Protein AF-A0A2P9EWY0-F1 (afdb_monomer)

Radius of gyration: 13.04 Å; Cα contacts (8 Å, |Δi|>4): 51; chains: 1; bounding box: 34×21×35 Å

pLDDT: mean 92.05, std 8.5, range [50.53, 97.62]

Secondary structure (DSSP, 8-state):
--SSSS--TT---HHHHHHHHHHHHHSTT----------GGG-TT-HHHHHHHHHHHHHHHT----

Nearest PDB structures (foldseek):
  9fek-assembly1_D  TM=8.411E-01  e=1.491E-01  Candidatus Nitrospira inopinata
  2eiv-assembly6_M  TM=8.476E-01  e=1.819E-01  Thermus thermophilus HB8
  8ryi-assembly1_D  TM=8.243E-01  e=7.816E-01  Aminobacter niigataensis

Structure (mmCIF, N/CA/C/O backbone):
data_AF-A0A2P9EWY0-F1
#
_entry.id   AF-A0A2P9EWY0-F1
#
loop_
_atom_site.group_PDB
_atom_site.id
_atom_site.type_symbol
_atom_site.label_atom_id
_atom_site.label_alt_id
_atom_site.label_comp_id
_atom_site.label_asym_id
_atom_site.label_entity_id
_atom_site.label_seq_id
_atom_site.pdbx_PDB_ins_code
_atom_site.Cartn_x
_atom_site.Cartn_y
_atom_site.Cartn_z
_atom_site.occupancy
_atom_site.B_iso_or_equiv
_atom_site.auth_seq_id
_atom_site.auth_comp_id
_atom_site.auth_asym_id
_atom_site.auth_atom_id
_atom_site.pdbx_PDB_model_num
ATOM 1 N N . MET A 1 1 ? 7.782 -7.868 -4.979 1.00 83.88 1 MET A N 1
ATOM 2 C CA . MET A 1 1 ? 7.520 -6.499 -5.483 1.00 83.88 1 MET A CA 1
ATOM 3 C C . MET A 1 1 ? 8.677 -6.101 -6.395 1.00 83.88 1 MET A C 1
ATOM 5 O O . MET A 1 1 ? 9.799 -6.208 -5.917 1.00 83.88 1 MET A O 1
ATOM 9 N N . PRO A 1 2 ? 8.452 -5.730 -7.672 1.00 85.44 2 PRO A N 1
ATOM 10 C CA . PRO A 1 2 ? 9.546 -5.505 -8.627 1.00 85.44 2 PRO A CA 1
ATOM 11 C C . PRO A 1 2 ? 10.090 -4.063 -8.672 1.00 85.44 2 PRO A C 1
ATOM 13 O O . PRO A 1 2 ? 11.261 -3.887 -8.978 1.00 85.44 2 PRO A O 1
ATOM 16 N N . ALA A 1 3 ? 9.279 -3.050 -8.351 1.00 93.69 3 ALA A N 1
ATOM 17 C CA . ALA A 1 3 ? 9.650 -1.633 -8.467 1.00 93.69 3 ALA A CA 1
ATOM 18 C C . ALA A 1 3 ? 10.288 -1.070 -7.182 1.00 93.69 3 ALA A C 1
ATOM 20 O O . ALA A 1 3 ? 9.713 -0.204 -6.517 1.00 93.69 3 ALA A O 1
ATOM 21 N N . VAL A 1 4 ? 11.428 -1.649 -6.793 1.00 92.12 4 VAL A N 1
ATOM 22 C CA . VAL A 1 4 ? 12.243 -1.272 -5.625 1.00 92.12 4 VAL A CA 1
ATOM 23 C C . VAL A 1 4 ? 13.732 -1.465 -5.944 1.00 92.12 4 VAL A C 1
ATOM 25 O O . VAL A 1 4 ? 14.078 -2.3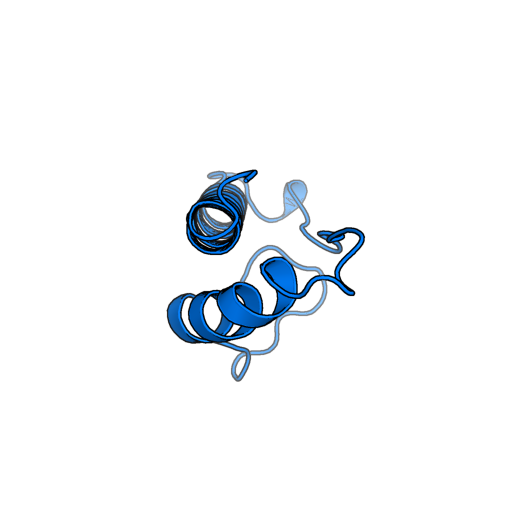35 -6.743 1.00 92.12 4 VAL A O 1
ATOM 28 N N . ASP A 1 5 ? 14.620 -0.742 -5.257 1.00 90.00 5 ASP A N 1
ATOM 29 C CA . ASP A 1 5 ? 16.078 -0.797 -5.490 1.00 90.00 5 ASP A CA 1
ATOM 30 C C . ASP A 1 5 ? 16.726 -2.166 -5.209 1.00 90.00 5 ASP A C 1
ATOM 32 O O . ASP A 1 5 ? 17.803 -2.485 -5.713 1.00 90.00 5 ASP A O 1
ATOM 36 N N . SER A 1 6 ? 16.130 -2.974 -4.330 1.00 89.88 6 SER A N 1
ATOM 37 C CA . SER A 1 6 ? 16.682 -4.262 -3.884 1.00 89.88 6 SER A CA 1
ATOM 38 C C . SER A 1 6 ? 15.561 -5.289 -3.700 1.00 89.88 6 SER A C 1
ATOM 40 O O . SER A 1 6 ? 15.083 -5.481 -2.579 1.00 89.88 6 SER A O 1
ATOM 42 N N . PRO A 1 7 ? 15.085 -5.918 -4.791 1.00 88.94 7 PRO A N 1
ATOM 43 C CA . PRO A 1 7 ? 13.993 -6.880 -4.725 1.00 88.94 7 PRO A CA 1
ATOM 44 C C . PRO A 1 7 ? 14.436 -8.189 -4.057 1.00 88.94 7 PRO A C 1
ATOM 46 O O . PRO A 1 7 ? 15.503 -8.722 -4.356 1.00 88.94 7 PRO A O 1
ATOM 49 N N . ASP A 1 8 ? 13.572 -8.731 -3.199 1.00 90.56 8 ASP A N 1
ATOM 50 C CA . ASP A 1 8 ? 13.729 -10.051 -2.581 1.00 90.56 8 ASP A CA 1
ATOM 51 C C . ASP A 1 8 ? 12.711 -11.035 -3.198 1.00 90.56 8 ASP A C 1
ATOM 53 O O . ASP A 1 8 ? 11.505 -10.738 -3.183 1.00 90.56 8 ASP A O 1
ATOM 57 N N . PRO A 1 9 ? 13.154 -12.172 -3.778 1.00 88.69 9 PRO A N 1
ATOM 58 C CA . PRO A 1 9 ? 12.257 -13.153 -4.389 1.00 88.69 9 PRO A CA 1
ATOM 59 C C . PRO A 1 9 ? 11.329 -13.857 -3.385 1.00 88.69 9 PRO A C 1
ATOM 61 O O . PRO A 1 9 ? 10.254 -14.293 -3.795 1.00 88.69 9 PRO A O 1
ATOM 64 N N . ASP A 1 10 ? 11.690 -13.916 -2.100 1.00 92.62 10 ASP A N 1
ATOM 65 C CA . ASP A 1 10 ? 10.937 -14.615 -1.048 1.00 92.62 10 ASP A CA 1
ATOM 66 C C . ASP A 1 10 ? 10.146 -13.643 -0.144 1.00 92.62 10 ASP A C 1
ATOM 68 O O . ASP A 1 10 ? 9.839 -13.928 1.017 1.00 92.62 10 ASP A O 1
ATOM 72 N N . GLY A 1 11 ? 9.800 -12.465 -0.676 1.00 92.06 11 GLY A N 1
ATOM 73 C CA . GLY A 1 11 ? 8.999 -11.457 0.018 1.00 92.06 11 GLY A CA 1
ATOM 74 C C . GLY A 1 11 ? 7.519 -11.828 0.201 1.00 92.06 11 GLY A C 1
ATOM 75 O O . GLY A 1 11 ? 7.009 -12.812 -0.334 1.00 92.06 11 GLY A O 1
ATOM 76 N N . LEU A 1 12 ? 6.790 -10.983 0.940 1.00 94.94 12 LEU A N 1
ATOM 77 C CA . LEU A 1 12 ? 5.348 -11.155 1.143 1.00 94.94 12 LEU A CA 1
ATOM 78 C C . LEU A 1 12 ? 4.572 -11.078 -0.176 1.00 94.94 12 LEU A C 1
ATOM 80 O O . LEU A 1 12 ? 4.762 -10.166 -0.987 1.00 94.94 12 LEU A O 1
ATOM 84 N N . LEU A 1 13 ? 3.621 -11.996 -0.329 1.00 94.50 13 LEU A N 1
ATOM 85 C CA . LEU A 1 13 ? 2.624 -11.940 -1.389 1.00 94.50 13 LEU A CA 1
ATOM 86 C C . LEU A 1 13 ? 1.597 -10.824 -1.102 1.00 94.50 13 LEU A C 1
ATOM 88 O O . LEU A 1 13 ? 1.334 -10.524 0.067 1.00 94.50 13 LEU A O 1
ATOM 92 N N . PRO A 1 14 ? 0.955 -10.245 -2.134 1.00 94.38 14 PRO A N 1
ATOM 93 C CA . PRO A 1 14 ? -0.038 -9.176 -1.966 1.00 94.38 14 PRO A CA 1
ATOM 94 C C . PRO A 1 14 ? -1.148 -9.483 -0.950 1.00 94.38 14 PRO A C 1
ATOM 96 O O . PRO A 1 14 ? -1.446 -8.662 -0.079 1.00 94.38 14 PRO A O 1
ATOM 99 N N . ASP A 1 15 ? -1.710 -10.691 -1.000 1.00 95.12 15 ASP A N 1
ATOM 100 C CA . ASP A 1 15 ? -2.783 -11.107 -0.090 1.00 95.12 15 ASP A CA 1
ATOM 101 C C . ASP A 1 15 ? -2.284 -11.270 1.350 1.00 95.12 15 ASP A C 1
ATOM 103 O O . ASP A 1 15 ? -2.987 -10.932 2.302 1.00 95.12 15 ASP A O 1
ATOM 107 N N . GLN A 1 16 ? -1.043 -11.739 1.523 1.00 96.56 16 GLN A N 1
ATOM 108 C CA . GLN A 1 16 ? -0.416 -11.861 2.841 1.00 96.56 16 GLN A CA 1
ATOM 109 C C . GLN A 1 16 ? -0.170 -10.483 3.454 1.00 96.56 16 GLN A C 1
ATOM 111 O O . GLN A 1 16 ? -0.445 -10.278 4.636 1.00 96.56 16 GLN A O 1
ATOM 116 N N . LEU A 1 17 ? 0.307 -9.529 2.649 1.00 96.00 17 LEU A N 1
ATOM 117 C CA . LEU A 1 17 ? 0.507 -8.155 3.092 1.00 96.00 17 LEU A CA 1
ATOM 118 C C . LEU A 1 17 ? -0.827 -7.496 3.464 1.00 96.00 17 LEU A C 1
ATOM 120 O O . LEU A 1 17 ? -0.932 -6.889 4.526 1.00 96.00 17 LEU A O 1
ATOM 124 N N . THR A 1 18 ? -1.865 -7.671 2.646 1.00 95.31 18 THR A N 1
ATOM 125 C CA . THR A 1 18 ? -3.209 -7.141 2.931 1.00 95.31 18 THR A CA 1
ATOM 126 C C . THR A 1 18 ? -3.780 -7.722 4.228 1.00 95.31 18 THR A C 1
ATOM 128 O O . THR A 1 18 ? -4.256 -6.976 5.087 1.00 95.31 18 THR A O 1
ATOM 131 N N . ALA A 1 19 ? -3.682 -9.044 4.412 1.00 95.50 19 ALA A N 1
ATOM 132 C CA . ALA A 1 19 ? -4.145 -9.729 5.617 1.00 95.50 19 ALA A CA 1
ATOM 133 C C . ALA A 1 19 ? -3.387 -9.290 6.881 1.00 95.50 19 ALA A C 1
ATOM 135 O O . ALA A 1 19 ? -3.979 -9.218 7.958 1.00 95.50 19 ALA A O 1
ATOM 136 N N . LEU A 1 20 ? -2.095 -8.971 6.754 1.00 96.38 20 LEU A N 1
ATOM 137 C CA . LEU A 1 20 ? -1.283 -8.423 7.838 1.00 96.38 20 LEU A CA 1
ATOM 138 C C . LEU A 1 20 ? -1.659 -6.969 8.160 1.00 96.38 20 LEU A C 1
ATOM 140 O O . LEU A 1 20 ? -1.793 -6.614 9.330 1.00 96.38 20 LEU 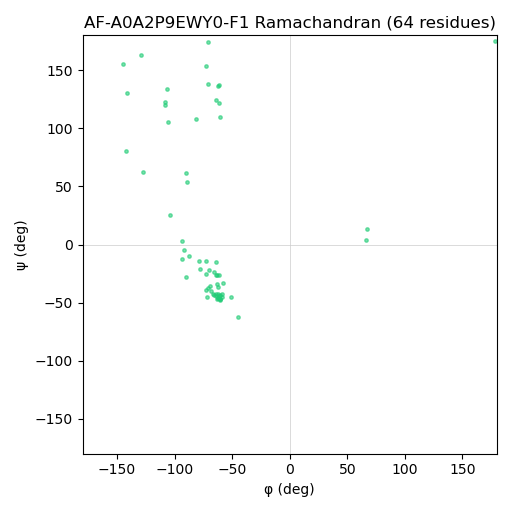A O 1
ATOM 144 N N . LEU A 1 21 ? -1.827 -6.124 7.139 1.00 95.94 21 LEU A N 1
ATOM 145 C CA . LEU A 1 21 ? -2.092 -4.694 7.312 1.00 95.94 21 LEU A CA 1
ATOM 146 C C . LEU A 1 21 ? -3.473 -4.418 7.908 1.00 95.94 21 LEU A C 1
ATOM 148 O O . LEU A 1 21 ? -3.575 -3.551 8.772 1.00 95.94 21 LEU A O 1
ATOM 152 N N . GLY A 1 22 ? -4.509 -5.157 7.501 1.00 94.75 22 GLY A N 1
ATOM 153 C CA . GLY A 1 22 ? -5.889 -4.980 7.976 1.00 94.75 22 GLY A CA 1
ATOM 154 C C . GLY A 1 22 ? -6.024 -4.800 9.500 1.00 94.75 22 GLY A C 1
ATOM 155 O O . GLY A 1 22 ? -6.441 -3.728 9.946 1.00 94.75 22 GLY A O 1
ATOM 156 N N . PRO A 1 23 ? -5.634 -5.783 10.336 1.00 95.19 23 PRO A N 1
ATOM 157 C CA . PRO A 1 23 ? -5.728 -5.651 11.790 1.00 95.19 23 PRO A CA 1
ATOM 158 C C . PRO A 1 23 ? -4.858 -4.511 12.338 1.00 95.19 23 PRO A C 1
ATOM 160 O O . PRO A 1 23 ? -5.283 -3.805 13.257 1.00 95.19 23 PRO A O 1
ATOM 163 N N . LEU A 1 24 ? -3.674 -4.280 11.757 1.00 95.75 24 LEU A N 1
ATOM 164 C CA . LEU A 1 24 ? -2.768 -3.215 12.190 1.00 95.75 24 LEU A CA 1
ATOM 165 C C . LEU A 1 24 ? -3.395 -1.834 11.990 1.00 95.75 24 LEU A C 1
ATOM 167 O O . LEU A 1 24 ? -3.395 -1.036 12.923 1.00 95.75 24 LEU A O 1
ATOM 171 N N . VAL A 1 25 ? -3.982 -1.558 10.822 1.00 95.50 25 VAL A N 1
ATOM 172 C CA . VAL A 1 25 ? -4.589 -0.248 10.536 1.00 95.50 25 VAL A CA 1
ATOM 173 C C . VAL A 1 25 ? -5.901 -0.017 11.290 1.00 95.50 25 VAL A C 1
ATOM 175 O O . VAL A 1 25 ? -6.244 1.130 11.578 1.00 95.50 25 VAL A O 1
ATOM 178 N N . THR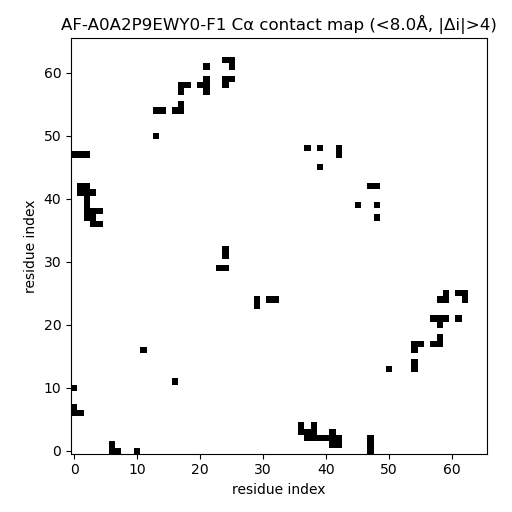 A 1 26 ? -6.617 -1.081 11.669 1.00 93.44 26 THR A N 1
ATOM 179 C CA . THR A 1 26 ? -7.826 -0.978 12.510 1.00 93.44 26 THR A CA 1
ATOM 180 C C . THR A 1 26 ? -7.537 -0.795 14.000 1.00 93.44 26 THR A C 1
ATOM 182 O O . THR A 1 26 ? -8.438 -0.434 14.755 1.00 93.44 26 THR A O 1
ATOM 185 N N . SER A 1 27 ? -6.299 -1.024 14.442 1.00 94.12 27 SER A N 1
ATOM 186 C CA . SER A 1 27 ? -5.928 -0.862 15.846 1.00 94.12 27 SER A CA 1
ATOM 187 C C . SER A 1 27 ? -6.137 0.587 16.309 1.00 94.12 27 SER A C 1
ATOM 189 O O . SER A 1 27 ? -5.701 1.512 15.616 1.00 94.12 27 SER A O 1
ATOM 191 N N . PRO A 1 28 ? -6.701 0.826 17.511 1.00 92.94 28 PRO A N 1
ATOM 192 C CA . PRO A 1 28 ? -6.804 2.174 18.076 1.00 92.94 28 PRO A CA 1
ATOM 193 C C . PRO A 1 28 ? -5.430 2.806 18.357 1.00 92.94 28 PRO A C 1
ATOM 195 O O . PRO A 1 28 ? -5.335 4.014 18.551 1.00 92.94 28 PRO A O 1
ATOM 198 N N . HIS A 1 29 ? -4.362 2.002 18.368 1.00 95.88 29 HIS A N 1
ATOM 199 C CA . HIS A 1 29 ? -2.984 2.468 18.521 1.00 95.88 29 HIS A CA 1
ATOM 200 C C . HIS A 1 29 ? -2.324 2.849 17.189 1.00 95.88 29 HIS A C 1
ATOM 202 O O . HIS A 1 29 ? -1.233 3.418 17.191 1.00 95.88 29 HIS A O 1
ATOM 208 N N . CYS A 1 30 ? -2.957 2.545 16.052 1.00 95.00 30 CYS A N 1
ATOM 209 C CA . CYS A 1 30 ? -2.437 2.906 14.743 1.00 95.00 30 CYS A CA 1
ATOM 210 C C . CYS A 1 30 ? -2.769 4.364 14.417 1.00 95.00 30 CYS A C 1
ATOM 212 O O . CYS A 1 30 ? -3.918 4.725 14.133 1.00 95.00 30 CYS A O 1
ATOM 214 N N . VAL A 1 31 ? -1.734 5.203 14.455 1.00 94.81 31 VAL A N 1
ATOM 215 C CA . VAL A 1 31 ? -1.825 6.645 14.190 1.00 94.81 31 VAL A CA 1
ATOM 216 C C . VAL A 1 31 ? -1.529 7.015 12.733 1.00 94.81 31 VAL A C 1
ATOM 218 O O . VAL A 1 31 ? -1.830 8.136 12.330 1.00 94.81 31 VAL A O 1
ATOM 221 N N . GLY A 1 32 ? -0.992 6.091 11.932 1.00 93.25 32 GLY A N 1
ATOM 222 C CA . GLY A 1 32 ? -0.624 6.336 10.538 1.00 93.25 32 GLY A CA 1
ATOM 223 C C . GLY A 1 32 ? 0.012 5.121 9.859 1.00 93.25 32 GLY A C 1
ATOM 224 O O . GLY A 1 32 ? 0.240 4.094 10.495 1.00 93.25 32 GLY A O 1
ATOM 225 N N . LEU A 1 33 ? 0.277 5.262 8.561 1.00 94.88 33 LEU A N 1
ATOM 226 C CA . LEU A 1 33 ? 0.955 4.289 7.706 1.00 94.88 33 LEU A CA 1
ATOM 227 C C . LEU A 1 33 ? 1.861 5.060 6.744 1.00 94.88 33 LEU A C 1
ATOM 229 O O . LEU A 1 33 ? 1.380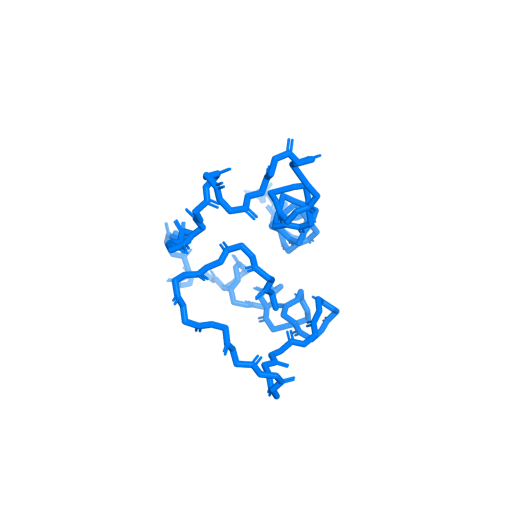 5.973 6.075 1.00 94.88 33 LEU A O 1
ATOM 233 N N . ASP A 1 34 ? 3.122 4.649 6.645 1.00 95.94 34 ASP A N 1
ATOM 234 C CA . ASP A 1 34 ? 4.070 5.171 5.663 1.00 95.94 34 ASP A CA 1
ATOM 235 C C . ASP A 1 34 ? 4.310 4.129 4.569 1.00 95.94 34 ASP A C 1
ATOM 237 O O . ASP A 1 34 ? 4.533 2.950 4.851 1.00 95.94 34 ASP A O 1
ATOM 241 N N . VAL A 1 35 ? 4.281 4.574 3.313 1.00 93.56 35 VAL A N 1
ATOM 242 C CA . VAL A 1 35 ? 4.663 3.772 2.145 1.00 93.56 35 VAL A CA 1
ATOM 243 C C . VAL A 1 35 ? 5.991 4.315 1.640 1.00 93.56 35 VAL A C 1
ATOM 245 O O . VAL A 1 35 ? 6.096 5.495 1.310 1.00 93.56 35 VAL A O 1
ATOM 248 N N . THR A 1 36 ? 7.016 3.468 1.612 1.00 92.94 36 THR A N 1
ATOM 249 C CA . THR A 1 36 ? 8.391 3.862 1.290 1.00 92.94 36 THR A CA 1
ATOM 250 C C . THR A 1 36 ? 8.985 2.961 0.210 1.00 92.94 36 THR A C 1
ATOM 252 O O . THR A 1 36 ? 8.478 1.871 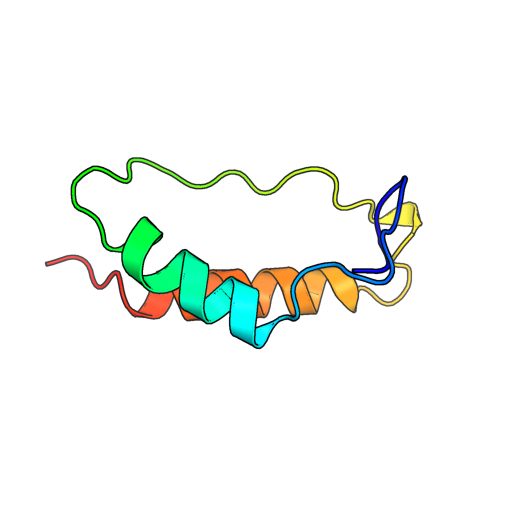-0.050 1.00 92.94 36 THR A O 1
ATOM 255 N N . LEU A 1 37 ? 10.073 3.429 -0.412 1.00 93.81 37 LEU A N 1
ATOM 256 C CA . LEU A 1 37 ? 10.941 2.672 -1.331 1.00 93.81 37 LEU A CA 1
ATOM 257 C C . LEU A 1 37 ? 10.328 2.227 -2.668 1.00 93.81 37 LEU A C 1
ATOM 259 O O . LEU A 1 37 ? 11.007 1.549 -3.432 1.00 93.81 37 LEU A O 1
ATOM 263 N N . HIS A 1 38 ? 9.085 2.602 -2.977 1.00 93.62 38 HIS A N 1
ATOM 264 C CA . HIS A 1 38 ? 8.583 2.481 -4.344 1.00 93.62 38 HIS A CA 1
ATOM 265 C C . HIS A 1 38 ? 9.394 3.400 -5.263 1.00 93.62 38 HIS A C 1
ATOM 267 O O . HIS A 1 38 ? 9.456 4.604 -5.007 1.00 93.62 38 HIS A O 1
ATOM 273 N N . ASP A 1 39 ? 9.983 2.823 -6.309 1.00 95.88 39 ASP A N 1
ATOM 274 C CA . ASP A 1 39 ? 10.714 3.550 -7.345 1.00 95.88 39 ASP A CA 1
ATOM 275 C C . ASP A 1 39 ? 9.879 3.609 -8.644 1.00 95.88 39 ASP A C 1
ATOM 277 O O . ASP A 1 39 ? 9.758 2.593 -9.339 1.00 95.88 39 ASP A O 1
A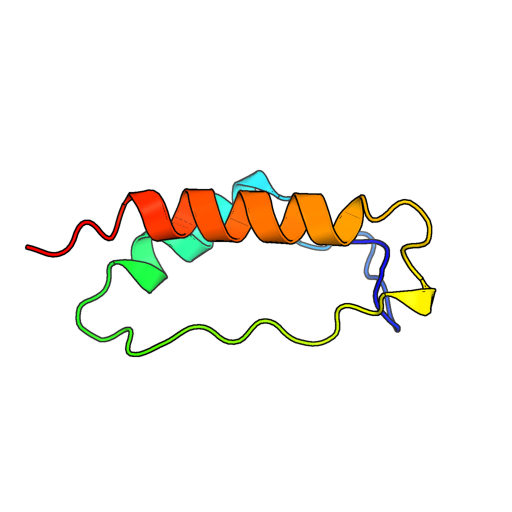TOM 281 N N . PRO A 1 40 ? 9.285 4.772 -8.986 1.00 94.31 40 PRO A N 1
ATOM 282 C CA . PRO A 1 40 ? 8.523 4.949 -10.222 1.00 94.31 40 PRO A CA 1
ATOM 283 C C . PRO A 1 40 ? 9.367 4.795 -11.490 1.00 94.31 40 PRO A C 1
ATOM 285 O O . PRO A 1 40 ? 8.828 4.419 -12.530 1.00 94.31 40 PRO A O 1
ATOM 288 N N . ASP A 1 41 ? 10.676 5.050 -11.418 1.00 96.06 41 ASP A N 1
ATOM 289 C CA . ASP A 1 41 ? 11.569 4.895 -12.567 1.00 96.06 41 ASP A CA 1
ATOM 290 C C . ASP A 1 41 ? 11.751 3.404 -12.927 1.00 96.06 41 ASP A C 1
ATOM 292 O O . ASP A 1 41 ? 12.039 3.067 -14.080 1.00 96.06 41 ASP A O 1
ATOM 296 N N . LEU A 1 42 ? 11.501 2.500 -11.969 1.00 95.25 42 LEU A N 1
ATOM 297 C CA . LEU A 1 42 ? 11.464 1.044 -12.155 1.00 95.25 42 LEU A CA 1
ATOM 298 C C . LEU A 1 42 ? 10.050 0.488 -12.429 1.00 95.25 42 LEU A C 1
ATOM 300 O O . LEU A 1 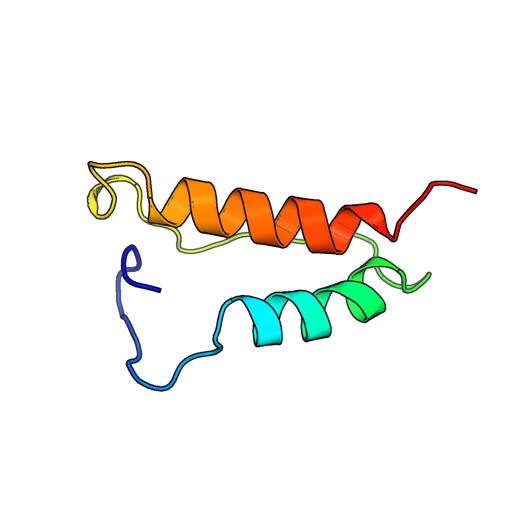42 ? 9.895 -0.728 -12.564 1.00 95.25 42 LEU A O 1
ATOM 304 N N . ASP A 1 43 ? 9.023 1.340 -12.539 1.00 96.56 43 ASP A N 1
ATOM 305 C CA . ASP A 1 43 ? 7.627 0.955 -12.811 1.00 96.56 43 ASP A CA 1
ATOM 306 C C . ASP A 1 43 ? 7.028 1.723 -14.008 1.00 96.56 43 ASP A C 1
ATOM 308 O O . ASP A 1 43 ? 6.048 2.456 -13.854 1.00 96.56 43 ASP A O 1
ATOM 312 N N . PRO A 1 44 ? 7.578 1.567 -15.228 1.00 95.69 44 PRO A N 1
ATOM 313 C CA . PRO A 1 44 ? 7.151 2.348 -16.395 1.00 95.69 44 PRO A CA 1
ATOM 314 C C . PRO A 1 44 ? 5.680 2.126 -16.780 1.00 95.69 44 PRO A C 1
ATOM 316 O O . PRO A 1 44 ? 5.055 3.017 -17.354 1.00 95.69 44 PRO A O 1
ATOM 319 N N . ASP A 1 45 ? 5.125 0.959 -16.446 1.00 96.56 45 ASP A N 1
ATOM 320 C CA . ASP A 1 45 ? 3.724 0.610 -16.700 1.00 96.56 45 ASP A CA 1
ATOM 321 C C . ASP A 1 45 ? 2.795 0.970 -15.520 1.00 96.56 45 ASP A C 1
ATOM 323 O O . ASP A 1 45 ? 1.578 0.802 -15.614 1.00 96.56 45 ASP A O 1
ATOM 327 N N . GLY A 1 46 ? 3.345 1.444 -14.394 1.00 96.62 46 GLY A N 1
ATOM 328 C CA . GLY A 1 46 ? 2.593 1.801 -13.184 1.00 96.62 46 GLY A CA 1
ATOM 329 C C . GLY A 1 46 ? 1.930 0.615 -12.469 1.00 96.62 46 GLY A C 1
ATOM 330 O O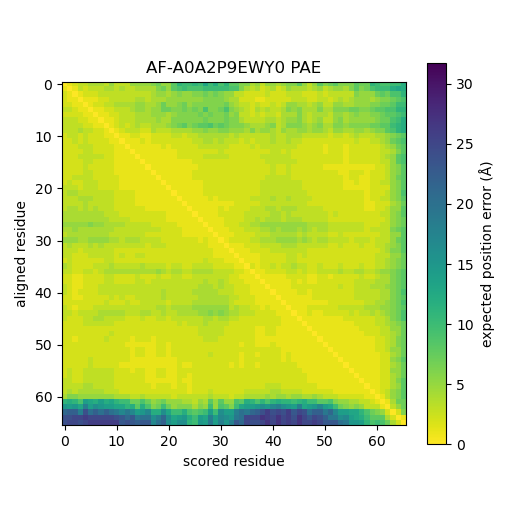 . GLY A 1 46 ? 1.042 0.800 -11.633 1.00 96.62 46 GLY A O 1
ATOM 331 N N . THR A 1 47 ? 2.308 -0.615 -12.817 1.00 96.88 47 THR A N 1
ATOM 332 C CA . THR A 1 47 ? 1.665 -1.841 -12.323 1.00 96.88 47 THR A CA 1
ATOM 333 C C . THR A 1 47 ? 1.961 -2.104 -10.850 1.00 96.88 47 THR A C 1
ATOM 335 O O . THR A 1 47 ? 1.075 -2.544 -10.114 1.00 96.88 47 THR A O 1
ATOM 338 N N . ALA A 1 48 ? 3.180 -1.810 -10.394 1.00 95.50 48 ALA A N 1
ATOM 339 C CA . ALA A 1 48 ? 3.554 -1.972 -8.996 1.00 95.50 48 ALA A CA 1
ATOM 340 C C . ALA A 1 48 ? 2.905 -0.887 -8.122 1.00 95.50 48 ALA A C 1
ATOM 342 O O . ALA A 1 48 ? 2.418 -1.189 -7.030 1.00 95.50 48 ALA A O 1
ATOM 343 N N . GLY A 1 49 ? 2.829 0.349 -8.620 1.00 96.44 49 GLY A N 1
ATOM 344 C CA . GLY A 1 49 ? 2.116 1.448 -7.973 1.00 96.44 49 GLY A CA 1
ATOM 345 C C . GLY A 1 49 ? 0.613 1.180 -7.848 1.00 96.44 49 GLY A C 1
ATOM 346 O O . GLY A 1 49 ? 0.031 1.391 -6.778 1.00 96.44 49 GLY A O 1
ATOM 347 N N . ALA A 1 50 ? -0.016 0.647 -8.900 1.00 97.62 50 ALA A N 1
ATOM 348 C CA . ALA A 1 50 ? -1.415 0.222 -8.858 1.00 97.62 50 ALA A CA 1
ATOM 349 C C . ALA A 1 50 ? -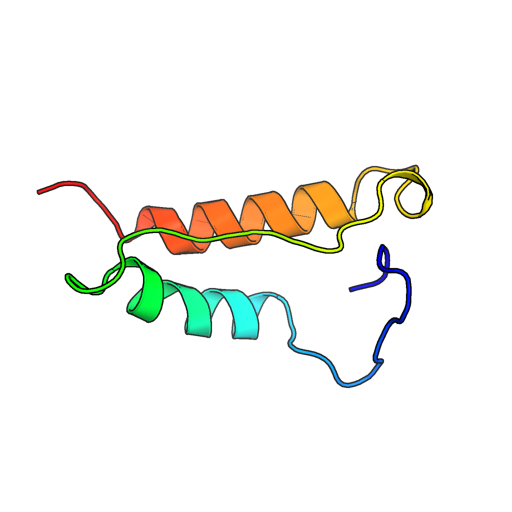1.634 -0.884 -7.812 1.00 97.62 50 ALA A C 1
ATOM 351 O O . ALA A 1 50 ? -2.505 -0.753 -6.954 1.00 97.62 50 ALA A O 1
ATOM 352 N N . LEU A 1 51 ? -0.776 -1.910 -7.801 1.00 96.44 51 LEU A N 1
ATOM 353 C CA . LEU A 1 51 ? -0.831 -2.988 -6.812 1.00 96.44 51 LEU A CA 1
ATOM 354 C C . LEU A 1 51 ? -0.691 -2.471 -5.369 1.00 96.44 51 LEU A C 1
ATOM 356 O O . LEU A 1 51 ? -1.447 -2.882 -4.490 1.00 96.44 51 LEU A O 1
ATOM 360 N N . LEU A 1 52 ? 0.258 -1.565 -5.110 1.00 96.19 52 LEU A N 1
ATOM 361 C CA . LEU A 1 52 ? 0.413 -0.926 -3.798 1.00 96.19 52 LEU A CA 1
ATOM 362 C C . LEU A 1 52 ? -0.853 -0.168 -3.389 1.00 96.19 52 LEU A C 1
ATOM 364 O O . LEU A 1 52 ? -1.293 -0.270 -2.243 1.00 96.19 52 LEU A O 1
ATOM 368 N N . THR A 1 53 ? -1.452 0.562 -4.329 1.00 96.62 53 THR A N 1
ATOM 369 C CA . THR A 1 53 ? -2.688 1.315 -4.097 1.00 96.62 53 THR A CA 1
ATOM 370 C C . THR A 1 53 ? -3.841 0.383 -3.732 1.00 96.62 53 THR A C 1
ATOM 372 O O . THR A 1 53 ? -4.524 0.631 -2.738 1.00 96.62 53 THR A O 1
ATOM 375 N N . ASP A 1 54 ? -4.016 -0.715 -4.468 1.00 97.06 54 ASP A N 1
ATOM 376 C CA . ASP A 1 54 ? -5.064 -1.704 -4.207 1.00 97.06 54 ASP A CA 1
ATOM 377 C C . ASP A 1 54 ? -4.915 -2.337 -2.815 1.00 97.06 54 ASP A C 1
ATOM 379 O O . ASP A 1 54 ? -5.890 -2.426 -2.066 1.00 97.06 54 ASP A O 1
ATOM 383 N N . ILE A 1 55 ? -3.687 -2.698 -2.423 1.00 96.25 55 ILE A N 1
ATOM 384 C CA . ILE A 1 55 ? -3.381 -3.244 -1.090 1.00 96.25 55 ILE A CA 1
ATOM 385 C C . ILE A 1 55 ? -3.735 -2.234 0.009 1.00 96.25 55 ILE A C 1
ATOM 387 O O . ILE A 1 55 ? -4.393 -2.583 0.995 1.00 96.25 55 ILE A O 1
ATOM 391 N N . VAL A 1 56 ? -3.318 -0.974 -0.147 1.00 95.69 56 VAL A N 1
ATOM 392 C CA . VAL A 1 56 ? -3.573 0.080 0.846 1.00 95.69 56 VAL A CA 1
ATOM 393 C C . VAL A 1 56 ? -5.070 0.374 0.958 1.00 95.69 56 VAL A C 1
ATOM 395 O O . VAL A 1 56 ? -5.588 0.477 2.072 1.00 95.69 56 VAL A O 1
ATOM 398 N N . LEU A 1 57 ? -5.791 0.457 -0.163 1.00 96.00 57 LEU A N 1
ATOM 399 C CA . LEU A 1 57 ? -7.242 0.649 -0.167 1.00 96.00 57 LEU A CA 1
ATOM 400 C C . LEU A 1 57 ? -7.968 -0.519 0.508 1.00 96.00 57 LEU A C 1
ATOM 402 O O . LEU A 1 57 ? -8.831 -0.285 1.356 1.00 96.00 57 LEU A O 1
ATOM 406 N N . ALA A 1 58 ? -7.596 -1.759 0.184 1.00 94.69 58 ALA A N 1
ATOM 407 C CA . ALA A 1 58 ? -8.188 -2.950 0.783 1.00 94.69 58 ALA A CA 1
ATOM 408 C C . ALA A 1 58 ? -7.966 -2.998 2.303 1.00 94.69 58 ALA A C 1
ATOM 410 O O . ALA A 1 58 ? -8.909 -3.243 3.057 1.00 94.69 58 ALA A O 1
ATOM 411 N N . ALA A 1 59 ? -6.749 -2.697 2.767 1.00 93.75 59 ALA A N 1
ATOM 412 C CA . ALA A 1 59 ? -6.442 -2.648 4.194 1.00 93.75 59 ALA A CA 1
ATOM 413 C C . ALA A 1 59 ? -7.236 -1.542 4.916 1.00 93.75 59 ALA A C 1
ATOM 415 O O . ALA A 1 59 ? -7.774 -1.766 6.002 1.00 93.75 59 ALA A O 1
ATOM 416 N N . LEU A 1 60 ? -7.343 -0.352 4.316 1.00 92.69 60 LEU A N 1
ATOM 417 C CA . LEU A 1 60 ? -8.017 0.797 4.927 1.00 92.69 60 LEU A CA 1
ATOM 418 C C . LEU A 1 60 ? -9.548 0.728 4.860 1.00 92.69 60 LEU A C 1
ATOM 420 O O . LEU A 1 60 ? -10.202 1.368 5.683 1.00 92.69 60 LEU A O 1
ATOM 424 N N . ALA A 1 61 ? -10.137 -0.054 3.951 1.00 90.69 61 ALA A N 1
ATOM 425 C CA . ALA A 1 61 ? -11.591 -0.198 3.836 1.00 90.69 61 ALA A CA 1
ATOM 426 C C . ALA A 1 61 ? -12.251 -0.699 5.139 1.00 90.69 61 ALA A C 1
ATOM 428 O O . ALA A 1 61 ? -13.361 -0.281 5.474 1.00 90.69 61 ALA A O 1
ATOM 429 N N . GLY A 1 62 ? -11.549 -1.537 5.912 1.00 79.31 62 GLY A N 1
ATOM 430 C CA . GLY A 1 62 ? -12.003 -2.013 7.225 1.00 79.31 62 GLY A CA 1
ATOM 431 C C . GLY A 1 62 ? -11.944 -0.958 8.338 1.00 79.31 62 GLY A C 1
ATOM 432 O O . GLY A 1 62 ? -12.560 -1.128 9.388 1.00 79.31 62 GLY A O 1
ATOM 433 N N . ARG A 1 63 ? -11.241 0.158 8.116 1.00 74.50 63 ARG A N 1
ATOM 434 C CA . ARG A 1 63 ? -11.115 1.284 9.049 1.00 74.50 63 ARG A CA 1
ATOM 435 C C . ARG A 1 63 ? -12.236 2.297 8.802 1.00 74.50 63 ARG A C 1
ATOM 437 O O . ARG A 1 63 ? -11.991 3.476 8.554 1.00 74.50 63 ARG A O 1
ATOM 444 N N . SER A 1 64 ? -13.487 1.845 8.824 1.00 66.00 64 SER A N 1
ATOM 445 C CA . SER A 1 64 ? -14.635 2.754 8.799 1.00 66.00 64 SER A CA 1
ATOM 446 C C . SER A 1 64 ? -14.563 3.643 10.045 1.00 66.00 64 SER A C 1
ATOM 448 O O . SER A 1 64 ? -14.498 3.131 11.162 1.00 66.00 64 SER A O 1
ATOM 450 N N . ARG A 1 65 ? -14.521 4.970 9.870 1.00 57.88 65 ARG A N 1
ATOM 451 C CA . ARG A 1 65 ? -14.622 5.918 10.989 1.00 57.88 65 ARG A CA 1
ATOM 452 C C . ARG A 1 65 ? -15.969 5.699 11.685 1.00 57.88 65 ARG A C 1
ATOM 454 O O . ARG A 1 65 ? -16.999 5.995 11.084 1.00 57.88 65 ARG A O 1
ATOM 461 N N . GLY A 1 66 ? -15.939 5.147 12.896 1.00 50.53 66 GLY A N 1
ATOM 462 C CA . GLY A 1 66 ? -17.030 5.289 13.864 1.00 50.53 66 GLY A CA 1
ATOM 463 C C . GLY A 1 66 ? -17.090 6.706 14.412 1.00 50.53 66 GLY A C 1
ATOM 464 O O . GLY A 1 66 ? -16.028 7.374 14.419 1.00 50.53 66 GLY A O 1
#

Foldseek 3Di:
DFQFPDDDPPDDDLVRLLVVLQVQCQDPPDPDDDDDGRHVVRVVVCPVVVSVVVSVCSSCVNNPPD

Sequence (66 aa):
MPAVDSPDPDGLLPDQLTALLGPLVTSPHCVGLDVTLHDPDLDPDGTAGALLTDIVLAALAGRSRG

Solvent-accessible surface area (backbone atoms only — not comparable to full-atom values): 4166 Å² total; per-residue (Å²): 107,80,28,38,98,76,64,56,95,87,57,78,51,71,68,57,48,28,65,56,41,28,64,52,60,55,33,93,84,47,88,75,84,88,88,74,70,73,36,65,89,64,28,88,83,43,59,56,60,49,50,52,50,52,39,52,50,61,22,50,63,76,50,66,85,126

Mean predicted aligned error: 3.67 Å